Protein AF-A0A932HRA5-F1 (afdb_monomer_lite)

Secondary structure (DSSP, 8-state):
-HHHHHHTTTSEEE-SSSEEEESSTTTSS-EEEEEE-SSSS-EEEEEE-SSHHHHHHHHHHHHHHHHHHHHT-

Radius of gyration: 12.02 Å; chains: 1; bounding box: 26×26×34 Å

Foldseek 3Di:
DVLVCVVQVPFDWDDDQFIKTDNPPPPSQWIWTWHQDPPDRDIDIFTGHPDPVVSVVVSVVVVVVVVCVVVVD

Sequence (73 aa):
MRHLMKDSERIQRELIDGVKIFPRQQDHRTSVLLNPDRTRPLFHINAESEDLGFAESLAGEYAEKLQQWINNE

Structure (mmCIF, N/CA/C/O backbone):
data_AF-A0A932HRA5-F1
#
_entry.id   AF-A0A932HRA5-F1
#
loop_
_atom_site.group_PDB
_atom_site.id
_atom_site.type_symbol
_atom_site.label_atom_id
_atom_site.label_alt_id
_atom_site.label_comp_id
_atom_site.label_asym_id
_atom_site.label_entity_id
_atom_site.label_seq_id
_atom_site.pdbx_PDB_ins_code
_atom_site.Cartn_x
_atom_site.Cartn_y
_atom_site.Cartn_z
_atom_site.occupancy
_atom_site.B_iso_or_equiv
_atom_site.auth_seq_id
_atom_site.auth_comp_id
_atom_site.auth_asym_id
_atom_site.auth_atom_id
_atom_site.pdbx_PDB_model_num
ATOM 1 N N . MET A 1 1 ? -5.815 4.030 7.975 1.00 83.81 1 MET A N 1
ATOM 2 C CA . MET A 1 1 ? -6.151 4.746 6.713 1.00 83.81 1 MET A CA 1
ATOM 3 C C . MET A 1 1 ? -5.978 6.265 6.779 1.00 83.81 1 MET A C 1
ATOM 5 O O . MET A 1 1 ? -5.399 6.815 5.854 1.00 83.81 1 MET A O 1
ATOM 9 N N . ARG A 1 2 ? -6.415 6.970 7.837 1.00 88.62 2 ARG A N 1
ATOM 10 C CA . ARG A 1 2 ? -6.265 8.441 7.952 1.00 88.62 2 ARG A CA 1
ATOM 11 C C . ARG A 1 2 ? -4.826 8.947 7.751 1.00 88.62 2 ARG A C 1
ATOM 13 O O . ARG A 1 2 ? -4.626 9.896 7.001 1.00 88.62 2 ARG A O 1
ATOM 20 N N . HIS A 1 3 ? -3.842 8.291 8.370 1.00 88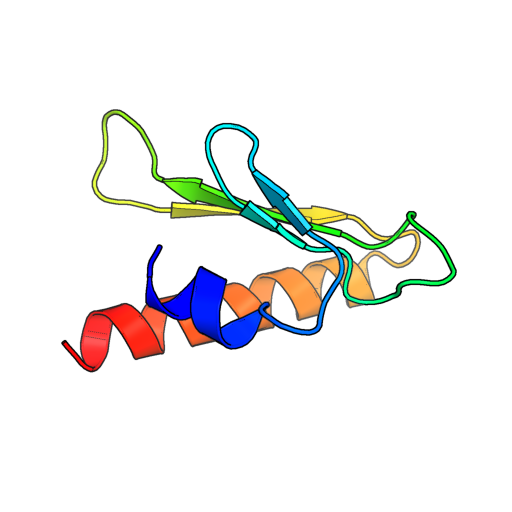.50 3 HIS A N 1
ATOM 21 C CA . HIS A 1 3 ? -2.424 8.648 8.229 1.00 88.50 3 HIS A CA 1
ATOM 22 C C . HIS A 1 3 ? -1.935 8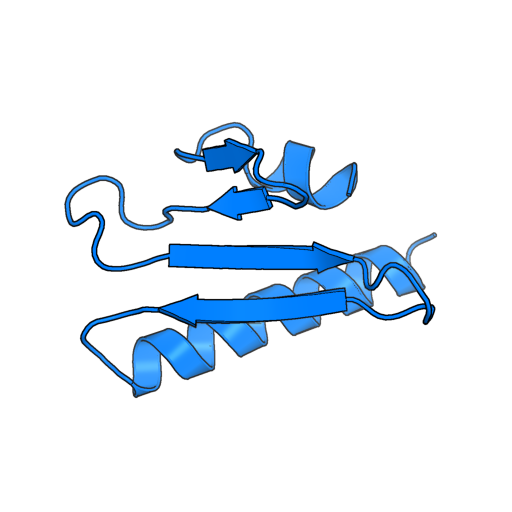.530 6.782 1.00 88.50 3 HIS A C 1
ATOM 24 O O . HIS A 1 3 ? -1.366 9.479 6.256 1.00 88.50 3 HIS A O 1
ATOM 30 N N . LEU A 1 4 ? -2.275 7.433 6.102 1.00 87.94 4 LEU A N 1
ATOM 31 C CA . LEU A 1 4 ? -1.942 7.216 4.695 1.00 87.94 4 LEU A CA 1
ATOM 32 C C . LEU A 1 4 ? -2.550 8.273 3.762 1.00 87.94 4 LEU A C 1
ATOM 34 O O . LEU A 1 4 ? -1.896 8.743 2.836 1.00 87.94 4 LEU A O 1
ATOM 38 N N . MET A 1 5 ? -3.798 8.681 4.008 1.00 88.56 5 MET A N 1
ATOM 39 C CA . MET A 1 5 ? -4.439 9.748 3.230 1.00 88.56 5 MET A CA 1
ATOM 40 C C . MET A 1 5 ? -3.776 11.113 3.447 1.00 88.56 5 MET A C 1
ATOM 42 O O . MET A 1 5 ? -3.777 11.939 2.538 1.00 88.56 5 MET A O 1
ATOM 46 N N . LYS A 1 6 ? -3.213 11.362 4.630 1.00 89.50 6 LYS A N 1
ATOM 47 C CA . LYS A 1 6 ? -2.456 12.585 4.907 1.00 89.50 6 LYS A CA 1
ATOM 48 C C . LYS A 1 6 ? -1.066 12.541 4.263 1.00 89.50 6 LYS A C 1
ATOM 50 O O . LYS A 1 6 ? -0.666 13.509 3.631 1.00 89.50 6 LYS A O 1
ATOM 55 N N . ASP A 1 7 ? -0.368 11.410 4.370 1.00 88.12 7 ASP A N 1
ATOM 56 C CA . ASP A 1 7 ? 0.966 11.197 3.780 1.00 88.12 7 ASP A CA 1
ATOM 57 C C . ASP A 1 7 ? 0.942 11.322 2.247 1.00 88.12 7 ASP A C 1
ATOM 59 O O . ASP A 1 7 ? 1.823 11.920 1.637 1.00 88.12 7 ASP A O 1
ATOM 63 N N . SER A 1 8 ? -0.127 10.824 1.619 1.00 85.88 8 SER A N 1
ATOM 64 C CA . SER A 1 8 ? -0.297 10.808 0.160 1.00 85.88 8 SER A CA 1
ATOM 65 C C . SER A 1 8 ? -1.034 12.020 -0.422 1.00 85.88 8 SER A C 1
ATOM 67 O O . SER A 1 8 ? -1.408 11.987 -1.590 1.00 85.88 8 SER A O 1
ATOM 69 N N . GLU A 1 9 ? -1.283 13.089 0.341 1.00 87.62 9 GLU A N 1
ATOM 70 C CA . GLU A 1 9 ? -2.142 14.208 -0.097 1.00 87.62 9 GLU A CA 1
ATOM 71 C C . GLU A 1 9 ? -1.655 14.901 -1.383 1.00 87.62 9 GLU A C 1
ATOM 73 O O . GLU A 1 9 ? -2.462 15.380 -2.176 1.00 87.62 9 GLU A O 1
ATOM 78 N N . ARG A 1 10 ? -0.338 14.922 -1.615 1.00 86.81 10 ARG A N 1
ATOM 79 C CA . ARG A 1 10 ? 0.294 15.559 -2.786 1.00 86.81 10 ARG A CA 1
ATOM 80 C C . ARG A 1 10 ? 0.721 14.570 -3.871 1.00 86.81 10 ARG A C 1
ATOM 82 O O . ARG A 1 10 ? 1.417 14.950 -4.811 1.00 86.81 10 ARG A O 1
ATOM 89 N N . ILE A 1 11 ? 0.344 13.304 -3.727 1.00 87.88 11 ILE A N 1
ATOM 90 C CA . ILE A 1 11 ? 0.711 12.225 -4.642 1.00 87.88 11 ILE A CA 1
ATOM 91 C C . ILE A 1 11 ? -0.555 11.760 -5.362 1.00 87.88 11 ILE A C 1
ATOM 93 O O . ILE A 1 11 ? -1.637 11.725 -4.774 1.00 87.88 11 ILE A O 1
ATOM 97 N N . GLN A 1 12 ? -0.433 11.400 -6.643 1.00 88.75 12 GLN A N 1
ATOM 98 C CA . GLN A 1 12 ? -1.546 10.788 -7.362 1.00 88.75 12 GLN A CA 1
ATOM 99 C C . GLN A 1 12 ? -1.963 9.499 -6.640 1.00 88.75 12 GLN A C 1
ATOM 101 O O . GLN A 1 12 ? -1.124 8.652 -6.320 1.00 88.75 12 GLN A O 1
ATOM 106 N N . ARG A 1 13 ? -3.267 9.361 -6.384 1.00 90.81 13 ARG A N 1
ATOM 107 C CA . ARG A 1 13 ? -3.832 8.208 -5.687 1.00 90.81 13 ARG A CA 1
ATOM 108 C C . ARG A 1 13 ? -5.201 7.818 -6.217 1.00 90.81 13 ARG A C 1
ATOM 110 O O . ARG A 1 13 ? -5.967 8.670 -6.659 1.00 90.81 13 ARG A O 1
ATOM 117 N N . GLU A 1 14 ? -5.518 6.545 -6.065 1.00 92.69 14 GLU A N 1
ATOM 118 C CA . GLU A 1 14 ? -6.829 5.964 -6.334 1.00 92.69 14 GLU A CA 1
ATOM 119 C C . GLU A 1 14 ? -7.379 5.328 -5.055 1.00 92.69 14 GLU A C 1
ATOM 121 O O . GLU A 1 14 ? -6.645 4.713 -4.278 1.00 92.69 14 GLU A O 1
ATOM 126 N N . LEU A 1 15 ? -8.681 5.486 -4.821 1.00 90.56 15 LEU A N 1
ATOM 127 C CA . LEU A 1 15 ? -9.377 4.934 -3.659 1.00 90.56 15 LEU A CA 1
ATOM 128 C C . LEU A 1 15 ? -10.189 3.711 -4.105 1.00 90.56 15 LEU A C 1
ATOM 130 O O . LEU A 1 15 ? -11.322 3.853 -4.557 1.00 90.56 15 LEU A O 1
ATOM 134 N N . ILE A 1 16 ? -9.586 2.524 -4.014 1.00 86.69 1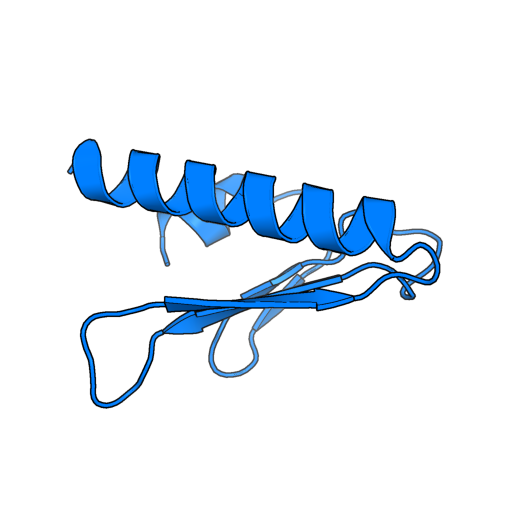6 ILE A N 1
ATOM 135 C CA . ILE A 1 16 ? -10.131 1.254 -4.527 1.00 86.69 16 ILE A CA 1
ATOM 136 C C . ILE A 1 16 ? -10.155 0.185 -3.424 1.00 86.69 16 ILE A C 1
ATOM 138 O O . ILE A 1 16 ? -9.227 -0.607 -3.300 1.00 86.69 16 ILE A O 1
ATOM 142 N N . ASP A 1 17 ? -11.175 0.209 -2.555 1.00 83.44 17 ASP A N 1
ATOM 143 C CA . ASP A 1 17 ? -11.257 -0.640 -1.340 1.00 83.44 17 ASP A CA 1
ATOM 144 C C . ASP A 1 17 ? -9.991 -0.567 -0.443 1.00 83.44 17 ASP A C 1
ATOM 146 O O . ASP A 1 17 ? -9.692 -1.440 0.373 1.00 83.44 17 ASP A O 1
ATOM 150 N N . GLY A 1 18 ? -9.248 0.528 -0.591 1.00 90.25 18 GLY A N 1
ATOM 151 C CA . GLY A 1 18 ? -7.899 0.762 -0.103 1.00 90.25 18 GLY A CA 1
ATOM 152 C C . GLY A 1 18 ? -7.380 2.077 -0.681 1.00 90.25 18 GLY A C 1
ATOM 153 O O . GLY A 1 18 ? -8.156 2.894 -1.181 1.00 90.25 18 GLY A O 1
ATOM 154 N N . VAL A 1 19 ? -6.073 2.301 -0.621 1.00 93.50 19 VAL A N 1
ATOM 155 C CA . VAL A 1 19 ? -5.431 3.467 -1.241 1.00 93.50 19 VAL A CA 1
ATOM 156 C C . VAL A 1 19 ? -4.293 2.962 -2.115 1.00 93.50 19 VAL A C 1
ATOM 158 O O . VAL A 1 19 ? -3.325 2.403 -1.598 1.00 93.50 19 VAL A O 1
ATOM 161 N N . LYS A 1 20 ? -4.420 3.155 -3.430 1.00 94.38 20 LYS A N 1
ATOM 162 C CA . LYS A 1 20 ? -3.343 2.940 -4.399 1.00 94.38 20 LYS A CA 1
ATOM 163 C C . LYS A 1 20 ? -2.624 4.264 -4.627 1.00 94.38 20 LYS A C 1
ATOM 165 O O . LYS A 1 20 ? -3.272 5.260 -4.926 1.00 94.38 20 LYS A O 1
ATOM 170 N N . ILE A 1 21 ? -1.312 4.295 -4.452 1.00 93.38 21 ILE A N 1
ATOM 171 C CA . ILE A 1 21 ? -0.469 5.489 -4.551 1.00 93.38 21 ILE A CA 1
ATOM 172 C C . ILE A 1 21 ? 0.481 5.313 -5.727 1.00 93.38 21 ILE A C 1
ATOM 174 O O . ILE A 1 21 ? 1.061 4.243 -5.890 1.00 93.38 21 ILE A O 1
ATOM 178 N N . PHE A 1 22 ? 0.680 6.374 -6.505 1.00 92.50 22 PHE A N 1
ATOM 179 C CA . PHE A 1 22 ? 1.620 6.414 -7.623 1.00 92.50 22 PHE A CA 1
ATOM 180 C C . PHE A 1 22 ? 2.763 7.382 -7.289 1.00 92.50 22 PHE A C 1
ATOM 182 O O . PHE A 1 22 ? 2.687 8.569 -7.620 1.00 92.50 22 PHE A O 1
ATOM 189 N N . PRO A 1 23 ? 3.824 6.917 -6.599 1.00 84.56 23 PRO A N 1
ATOM 190 C CA . PRO A 1 23 ? 4.908 7.788 -6.139 1.00 84.56 23 PRO A CA 1
ATOM 191 C C . PRO A 1 23 ? 5.707 8.400 -7.298 1.00 84.56 23 PRO A C 1
ATOM 193 O O . PRO A 1 23 ? 6.269 9.484 -7.155 1.00 84.56 23 PRO A O 1
ATOM 196 N N . ARG A 1 24 ? 5.723 7.746 -8.466 1.00 82.94 24 ARG A N 1
ATOM 197 C CA . ARG A 1 24 ? 6.307 8.274 -9.704 1.00 82.94 24 ARG A CA 1
ATOM 198 C C . ARG A 1 24 ? 5.192 8.687 -10.662 1.00 82.94 24 ARG A C 1
ATOM 200 O O . ARG A 1 24 ? 4.711 7.879 -11.450 1.00 82.94 24 ARG A O 1
ATOM 207 N N . GLN A 1 25 ? 4.800 9.960 -10.601 1.00 67.44 25 GLN A N 1
ATOM 208 C CA . GLN A 1 25 ? 3.678 10.508 -11.383 1.00 67.44 25 GLN A CA 1
ATOM 209 C C . GLN A 1 25 ? 3.851 10.385 -12.909 1.00 67.44 25 GLN A C 1
ATOM 211 O O . GLN A 1 25 ? 2.866 10.430 -13.634 1.00 67.44 25 GLN A O 1
ATOM 216 N N . GLN A 1 26 ? 5.086 10.248 -13.400 1.00 67.12 26 GLN A N 1
ATOM 217 C CA . GLN A 1 26 ? 5.381 10.255 -14.837 1.00 67.12 26 GLN A CA 1
ATOM 218 C C . GLN A 1 26 ? 5.244 8.891 -15.519 1.00 67.12 26 GLN A C 1
ATOM 220 O O . GLN A 1 26 ? 5.112 8.865 -16.737 1.00 67.12 26 GLN A O 1
ATOM 225 N N . ASP A 1 27 ? 5.286 7.782 -14.772 1.00 67.88 27 ASP A N 1
ATOM 226 C CA . ASP A 1 27 ? 5.494 6.464 -15.388 1.00 67.88 27 ASP A CA 1
ATOM 227 C C . ASP A 1 27 ? 4.299 5.514 -15.235 1.00 67.88 27 ASP A C 1
ATOM 229 O O . ASP A 1 27 ? 4.219 4.539 -15.970 1.00 67.88 27 ASP A O 1
ATOM 233 N N . HIS A 1 28 ? 3.383 5.754 -14.279 1.00 70.38 28 HIS A N 1
ATOM 234 C CA . HIS A 1 28 ? 2.242 4.884 -13.880 1.00 70.38 28 HIS A CA 1
ATOM 235 C C . HIS A 1 28 ? 2.558 3.391 -13.636 1.00 70.38 28 HIS A C 1
ATOM 237 O O . HIS A 1 28 ? 1.701 2.652 -13.165 1.00 70.38 28 HIS A O 1
ATOM 243 N N . ARG A 1 29 ? 3.792 2.954 -13.885 1.00 85.31 29 ARG A N 1
ATOM 244 C CA . ARG A 1 29 ? 4.330 1.600 -13.726 1.00 85.31 29 ARG A CA 1
ATOM 245 C C . ARG A 1 29 ? 4.764 1.305 -12.301 1.00 85.31 29 ARG A C 1
ATOM 247 O O . ARG A 1 29 ? 4.938 0.148 -11.945 1.00 85.31 29 ARG A O 1
ATOM 254 N N . THR A 1 30 ? 4.945 2.351 -11.497 1.00 92.88 30 THR A N 1
ATOM 255 C CA . THR A 1 30 ? 5.267 2.236 -10.080 1.00 92.88 30 THR A CA 1
ATOM 256 C C . THR A 1 30 ? 4.053 2.595 -9.244 1.00 92.88 30 THR A C 1
ATOM 258 O O . THR A 1 30 ? 3.563 3.726 -9.314 1.00 92.88 30 THR A O 1
ATOM 261 N N . SER A 1 31 ? 3.604 1.667 -8.405 1.00 94.69 31 SER A N 1
ATOM 262 C CA . SER A 1 31 ? 2.486 1.912 -7.503 1.00 94.69 31 SER A CA 1
ATOM 263 C C . SER A 1 31 ? 2.584 1.123 -6.201 1.00 94.69 31 SER A C 1
ATOM 265 O O . SER A 1 31 ? 3.310 0.136 -6.116 1.00 94.69 31 SER A O 1
ATOM 267 N N . VAL A 1 32 ? 1.844 1.565 -5.184 1.00 95.44 32 VAL A N 1
ATOM 268 C CA . VAL A 1 32 ? 1.644 0.822 -3.934 1.00 95.44 32 VAL A CA 1
ATOM 269 C C . VAL A 1 32 ? 0.174 0.814 -3.588 1.00 95.44 32 VAL A C 1
ATOM 271 O O . VAL A 1 32 ? -0.416 1.878 -3.434 1.00 95.44 32 VAL A O 1
ATOM 274 N N . LEU A 1 33 ? -0.417 -0.364 -3.430 1.00 95.44 33 LEU A N 1
ATOM 275 C CA . LEU A 1 33 ? -1.761 -0.534 -2.899 1.00 95.44 33 LEU A CA 1
ATOM 276 C C . LEU A 1 33 ? -1.685 -0.955 -1.434 1.00 95.44 33 LEU A C 1
ATOM 278 O O . LEU A 1 33 ? -1.097 -1.986 -1.112 1.00 95.44 33 LEU A O 1
ATOM 282 N N . LEU A 1 34 ? -2.330 -0.172 -0.573 1.00 95.06 34 LEU A N 1
ATOM 283 C CA . LEU A 1 34 ? -2.556 -0.514 0.823 1.00 95.06 34 LEU A CA 1
ATOM 284 C C . LEU A 1 34 ? -4.045 -0.748 1.043 1.00 95.06 34 LEU A C 1
ATOM 286 O O . LEU A 1 34 ? -4.857 0.173 0.899 1.00 95.06 34 LEU A O 1
ATOM 290 N N . ASN A 1 35 ? -4.401 -1.968 1.426 1.00 93.94 35 ASN A N 1
ATOM 291 C CA . ASN A 1 35 ? -5.780 -2.365 1.676 1.00 93.94 35 ASN A CA 1
ATOM 292 C C . ASN A 1 35 ? -5.904 -3.080 3.031 1.00 93.94 35 ASN A C 1
ATOM 2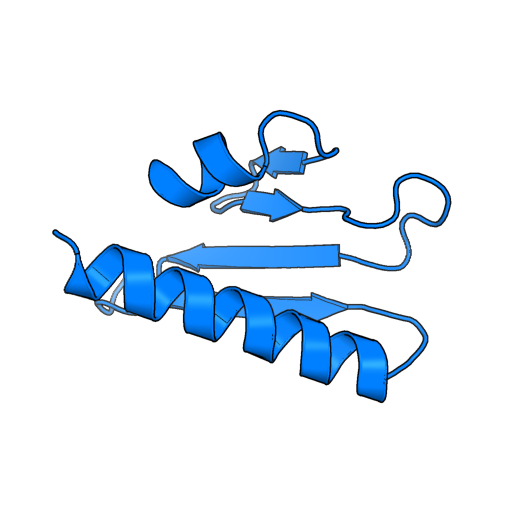94 O O . ASN A 1 35 ? -5.167 -4.032 3.298 1.00 93.94 35 ASN A O 1
ATOM 298 N N . PRO A 1 36 ? -6.824 -2.639 3.908 1.00 91.44 36 PRO A N 1
ATOM 299 C CA . PRO A 1 36 ? -7.121 -3.377 5.127 1.00 91.44 36 PRO A CA 1
ATOM 300 C C . PRO A 1 36 ? -7.770 -4.722 4.779 1.00 91.44 36 PRO A C 1
ATOM 302 O O . PRO A 1 36 ? -8.623 -4.807 3.893 1.00 91.44 36 PRO A O 1
ATOM 305 N N . ASP A 1 37 ? -7.385 -5.779 5.488 1.00 92.44 37 ASP A N 1
ATOM 306 C CA . ASP A 1 37 ? -8.070 -7.063 5.389 1.00 92.44 37 ASP A CA 1
ATOM 307 C C . ASP A 1 37 ? -9.472 -6.948 6.009 1.00 92.44 37 ASP A C 1
ATOM 309 O O . ASP A 1 37 ? -9.664 -6.358 7.071 1.00 92.44 37 ASP A O 1
ATOM 313 N N . ARG A 1 38 ? -10.485 -7.494 5.328 1.00 88.69 38 ARG A N 1
ATOM 314 C CA . ARG A 1 38 ? -11.892 -7.391 5.760 1.00 88.69 38 ARG A CA 1
ATOM 315 C C . ARG A 1 38 ? -12.224 -8.320 6.931 1.00 88.69 38 ARG A C 1
ATOM 317 O O . ARG A 1 38 ? -13.280 -8.179 7.537 1.00 88.69 38 ARG A O 1
ATOM 324 N N . THR A 1 39 ? -11.360 -9.294 7.205 1.00 93.88 39 THR A N 1
ATOM 325 C CA . THR A 1 39 ? -11.607 -10.401 8.142 1.00 93.88 39 THR A CA 1
ATOM 326 C C . THR A 1 39 ? -10.582 -10.479 9.265 1.00 93.88 39 THR A C 1
ATOM 328 O O . THR A 1 39 ? -10.863 -11.051 10.316 1.00 93.88 39 THR A O 1
ATOM 331 N N . ARG A 1 40 ? -9.390 -9.915 9.056 1.00 92.62 40 ARG A N 1
ATOM 332 C CA . ARG A 1 40 ? -8.263 -9.974 9.990 1.00 92.62 40 ARG A CA 1
ATOM 333 C C . ARG A 1 40 ? -7.759 -8.565 10.310 1.00 92.62 40 ARG A C 1
ATOM 335 O O . ARG A 1 40 ? -7.826 -7.695 9.447 1.00 92.62 40 ARG A O 1
ATOM 342 N N . PRO A 1 41 ? -7.197 -8.327 11.507 1.00 88.44 41 PRO A N 1
ATOM 343 C CA . PRO A 1 41 ? -6.624 -7.035 11.881 1.00 88.44 41 PRO A CA 1
ATOM 344 C C . PRO A 1 41 ? -5.226 -6.852 11.264 1.00 88.44 41 PRO A C 1
ATOM 346 O O . PRO A 1 41 ? -4.232 -6.725 11.972 1.00 88.44 41 PRO A O 1
ATOM 349 N N . LEU A 1 42 ? -5.135 -6.897 9.934 1.00 91.50 42 LEU A N 1
ATOM 350 C CA . LEU A 1 42 ? -3.889 -6.709 9.193 1.00 91.50 42 LEU A CA 1
ATOM 351 C C . LEU A 1 42 ? -4.111 -5.878 7.931 1.00 91.50 42 LEU A C 1
ATOM 353 O O . LEU A 1 42 ? -5.231 -5.749 7.434 1.00 91.50 42 LEU A O 1
ATOM 357 N N . PHE A 1 43 ? -3.019 -5.329 7.411 1.00 92.19 43 PHE A N 1
ATOM 358 C CA . PHE A 1 43 ? -2.990 -4.611 6.144 1.00 92.19 43 PHE A CA 1
ATOM 359 C C . PHE A 1 43 ? -2.221 -5.430 5.116 1.00 92.19 43 PHE A C 1
ATOM 361 O O . PHE A 1 43 ? -1.157 -5.970 5.414 1.00 92.19 43 PHE A O 1
ATOM 368 N N . HIS A 1 44 ? -2.754 -5.486 3.903 1.00 95.00 44 HIS A N 1
ATOM 369 C CA . HIS A 1 44 ? -2.036 -5.977 2.737 1.00 95.00 44 HIS A CA 1
ATOM 370 C C . HIS A 1 44 ? -1.332 -4.796 2.065 1.00 95.00 44 HIS A C 1
ATOM 372 O O . HIS A 1 44 ? -1.902 -3.706 1.956 1.00 95.00 44 HIS A O 1
ATOM 378 N N . ILE A 1 45 ? -0.090 -5.016 1.638 1.00 95.75 45 ILE A N 1
ATOM 379 C CA . ILE A 1 45 ? 0.725 -4.043 0.907 1.00 95.75 45 ILE A CA 1
ATOM 380 C C . ILE A 1 45 ? 1.176 -4.727 -0.375 1.00 95.75 45 ILE A C 1
ATOM 382 O O . ILE A 1 45 ? 1.846 -5.755 -0.321 1.00 95.75 45 ILE A O 1
ATOM 386 N N . ASN A 1 46 ? 0.812 -4.158 -1.517 1.00 96.12 46 ASN A N 1
ATOM 387 C CA . ASN A 1 46 ? 1.247 -4.639 -2.822 1.00 96.12 46 ASN A CA 1
ATOM 388 C C . ASN A 1 46 ? 2.000 -3.511 -3.518 1.00 96.12 46 ASN A C 1
ATOM 390 O O . ASN A 1 46 ? 1.405 -2.469 -3.788 1.00 96.12 46 ASN A O 1
ATOM 394 N N . ALA A 1 47 ? 3.290 -3.703 -3.782 1.00 96.19 47 ALA A N 1
ATOM 395 C CA . ALA A 1 47 ? 4.110 -2.756 -4.526 1.00 96.19 47 ALA A CA 1
ATOM 396 C C . ALA A 1 47 ? 4.390 -3.303 -5.928 1.00 96.19 47 ALA A C 1
ATOM 398 O O . ALA A 1 47 ? 4.755 -4.465 -6.093 1.00 96.19 47 ALA A O 1
ATOM 399 N N . GLU A 1 48 ? 4.220 -2.454 -6.933 1.00 94.50 48 GLU A N 1
ATOM 400 C CA . GLU A 1 48 ? 4.439 -2.765 -8.343 1.00 94.50 48 GLU A CA 1
ATOM 401 C C . GLU A 1 48 ? 5.489 -1.795 -8.890 1.00 94.50 48 GLU A C 1
ATOM 403 O O . GLU A 1 48 ? 5.449 -0.602 -8.579 1.00 94.50 48 GLU A O 1
ATOM 408 N N . SER A 1 49 ? 6.442 -2.298 -9.673 1.00 93.88 49 SER A N 1
ATOM 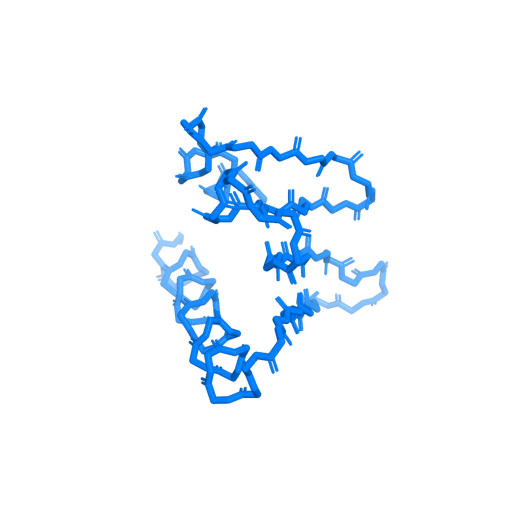409 C CA . SER A 1 49 ? 7.452 -1.518 -10.397 1.00 93.88 49 SER A CA 1
ATOM 410 C C . SER A 1 49 ? 8.093 -2.402 -11.473 1.00 93.88 49 SER A C 1
ATOM 412 O O . SER A 1 49 ? 8.082 -3.624 -11.345 1.00 93.88 49 SER A O 1
ATOM 414 N N . GLU A 1 50 ? 8.692 -1.809 -12.509 1.00 92.94 50 GLU A N 1
ATOM 415 C CA . GLU A 1 50 ? 9.515 -2.558 -13.480 1.00 92.94 50 GLU A CA 1
ATOM 416 C C . GLU A 1 50 ? 10.826 -3.072 -12.865 1.00 92.94 50 GLU A C 1
ATOM 418 O O . GLU A 1 50 ? 11.401 -4.050 -13.334 1.00 92.94 50 GLU A O 1
ATOM 423 N N . ASP A 1 51 ? 11.283 -2.417 -11.799 1.00 92.62 51 ASP A N 1
ATOM 424 C CA . ASP A 1 51 ? 12.440 -2.820 -11.005 1.00 92.62 51 ASP A CA 1
ATOM 425 C C . ASP A 1 51 ? 11.967 -3.533 -9.732 1.00 92.62 51 ASP A C 1
ATOM 427 O O . ASP A 1 51 ? 11.344 -2.915 -8.861 1.00 92.62 51 ASP A O 1
ATOM 431 N N . LEU A 1 52 ? 12.286 -4.827 -9.625 1.00 93.69 52 LEU A N 1
ATOM 432 C CA . LEU A 1 52 ? 11.950 -5.662 -8.473 1.00 93.69 52 LEU A CA 1
ATOM 433 C C . LEU A 1 52 ? 12.536 -5.108 -7.168 1.00 93.69 52 LEU A C 1
ATOM 435 O O . LEU A 1 52 ? 11.815 -5.018 -6.178 1.00 93.69 52 LEU A O 1
ATOM 439 N N . GLY A 1 53 ? 13.804 -4.690 -7.166 1.00 95.38 53 GLY A N 1
ATOM 440 C CA . GLY A 1 53 ? 14.449 -4.160 -5.964 1.00 95.38 53 GLY A CA 1
ATOM 441 C C . GLY A 1 53 ? 13.801 -2.853 -5.513 1.00 95.38 53 GLY A C 1
ATOM 442 O O . GLY A 1 53 ? 13.647 -2.598 -4.316 1.00 95.38 53 GLY A O 1
ATOM 443 N N . PHE A 1 54 ? 13.337 -2.043 -6.469 1.00 92.81 54 PHE A N 1
ATOM 444 C CA . PHE A 1 54 ? 12.545 -0.861 -6.149 1.00 92.81 54 PHE A CA 1
ATOM 445 C C . PHE A 1 54 ? 11.169 -1.223 -5.574 1.00 92.81 54 PHE A C 1
ATOM 447 O O . PHE A 1 54 ? 10.752 -0.603 -4.599 1.00 92.81 54 PHE A O 1
ATOM 454 N N . ALA A 1 55 ? 10.471 -2.218 -6.132 1.00 94.94 55 ALA A N 1
ATOM 455 C CA . ALA A 1 55 ? 9.187 -2.678 -5.599 1.00 94.94 55 ALA A CA 1
ATOM 456 C C . ALA A 1 55 ? 9.321 -3.224 -4.165 1.00 94.94 55 ALA A C 1
ATOM 458 O O . ALA A 1 55 ? 8.522 -2.870 -3.299 1.00 94.94 55 ALA A O 1
ATOM 459 N N . GLU A 1 56 ? 10.353 -4.024 -3.889 1.00 96.88 56 GLU A N 1
ATOM 460 C CA . GLU A 1 56 ? 10.637 -4.561 -2.551 1.00 96.88 56 GLU A CA 1
ATOM 461 C C . GLU A 1 56 ? 10.940 -3.449 -1.541 1.00 96.88 56 GLU A C 1
ATOM 463 O O . GLU A 1 56 ? 10.350 -3.413 -0.460 1.00 96.88 56 GLU A O 1
ATOM 468 N N . SER A 1 57 ? 11.808 -2.503 -1.913 1.00 95.75 57 SER A N 1
ATOM 469 C CA . SER A 1 57 ? 12.136 -1.338 -1.082 1.00 95.75 57 SER A CA 1
ATOM 470 C C . SER A 1 57 ? 10.893 -0.506 -0.766 1.00 95.75 57 SER A C 1
ATOM 472 O O . SER A 1 57 ? 10.643 -0.138 0.382 1.00 95.75 57 SER A O 1
ATOM 474 N N . LEU A 1 58 ? 10.053 -0.282 -1.776 1.00 94.62 58 LEU A N 1
ATOM 475 C CA . LEU A 1 58 ? 8.821 0.477 -1.648 1.00 94.62 58 LEU A CA 1
ATOM 476 C C . LEU A 1 58 ? 7.802 -0.231 -0.738 1.00 94.62 58 LEU A C 1
ATOM 478 O O . LEU A 1 58 ? 7.176 0.414 0.100 1.00 94.62 58 LEU A O 1
ATOM 482 N N . ALA A 1 59 ? 7.659 -1.554 -0.838 1.00 96.44 59 ALA A N 1
ATOM 483 C CA . ALA A 1 59 ? 6.837 -2.322 0.097 1.00 96.44 59 ALA A CA 1
ATOM 484 C C . ALA A 1 59 ? 7.357 -2.204 1.542 1.00 96.44 59 ALA A C 1
ATOM 486 O O . ALA A 1 59 ? 6.560 -2.007 2.462 1.00 96.44 59 ALA A O 1
ATOM 487 N N . GLY A 1 60 ? 8.680 -2.270 1.731 1.00 96.75 60 GLY A N 1
ATOM 488 C CA . GLY A 1 60 ? 9.337 -2.084 3.027 1.00 96.75 60 GLY A CA 1
ATOM 489 C C . GLY A 1 60 ? 9.068 -0.709 3.640 1.00 96.75 60 GLY A C 1
ATOM 490 O O . GLY A 1 60 ? 8.627 -0.627 4.785 1.00 96.75 60 GLY A O 1
ATOM 491 N N . GLU A 1 61 ? 9.225 0.364 2.861 1.00 95.38 61 GLU A N 1
ATOM 492 C CA . GLU A 1 61 ? 8.959 1.740 3.305 1.00 95.38 61 GLU A CA 1
ATOM 493 C C . GLU A 1 61 ? 7.528 1.890 3.845 1.00 95.38 61 GLU A C 1
ATOM 495 O O . GLU A 1 61 ? 7.300 2.429 4.931 1.00 95.38 61 GLU A O 1
ATOM 500 N N . TYR A 1 62 ? 6.537 1.388 3.104 1.00 94.88 62 TYR A N 1
ATOM 501 C CA . TYR A 1 62 ? 5.140 1.482 3.527 1.00 94.88 62 TYR A CA 1
ATOM 502 C C . TYR A 1 62 ? 4.806 0.558 4.704 1.00 94.88 62 TYR A C 1
ATOM 504 O O . TYR A 1 62 ? 3.940 0.906 5.513 1.00 94.88 62 TYR A O 1
ATO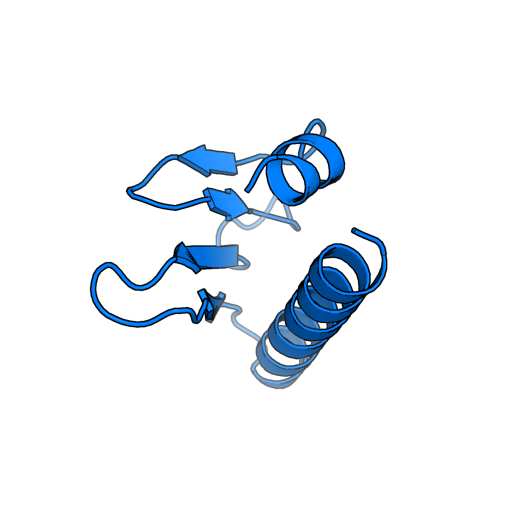M 512 N N . ALA A 1 63 ? 5.494 -0.578 4.847 1.00 95.19 63 ALA A N 1
ATOM 513 C CA . ALA A 1 63 ? 5.371 -1.435 6.023 1.00 95.19 63 ALA A CA 1
ATOM 514 C C . ALA A 1 63 ? 5.889 -0.730 7.285 1.00 95.19 63 ALA A C 1
ATOM 516 O O . ALA A 1 63 ? 5.209 -0.734 8.313 1.00 95.19 63 ALA A O 1
ATOM 517 N N . GLU A 1 64 ? 7.042 -0.063 7.202 1.00 95.50 64 GLU A N 1
ATOM 518 C CA . GLU A 1 64 ? 7.599 0.726 8.304 1.00 95.50 64 GLU A CA 1
ATOM 519 C C . GLU A 1 64 ? 6.684 1.894 8.684 1.00 95.50 64 GLU A C 1
ATOM 521 O O . GLU A 1 64 ? 6.384 2.082 9.865 1.00 95.50 64 GLU A O 1
ATOM 526 N N . LYS A 1 65 ? 6.167 2.638 7.697 1.00 92.94 65 LYS A N 1
ATOM 527 C CA . LYS A 1 65 ? 5.184 3.708 7.933 1.00 92.94 65 LYS A CA 1
ATOM 528 C C . LYS A 1 65 ? 3.943 3.190 8.657 1.00 92.94 65 LYS A C 1
ATOM 530 O O . LYS A 1 65 ? 3.494 3.809 9.620 1.00 92.94 65 LYS A O 1
ATOM 535 N N . LEU A 1 66 ? 3.402 2.046 8.234 1.00 92.00 66 LEU A N 1
ATOM 536 C CA . LEU A 1 66 ? 2.254 1.423 8.895 1.00 92.00 66 LEU A CA 1
ATOM 537 C C . LEU A 1 66 ? 2.560 1.055 10.347 1.00 92.00 66 LEU A C 1
ATOM 539 O O . LEU A 1 66 ? 1.756 1.369 11.220 1.00 92.00 66 LEU A O 1
ATOM 543 N N . GLN A 1 67 ? 3.714 0.441 10.615 1.00 91.69 67 GLN A N 1
ATOM 544 C CA . GLN A 1 67 ? 4.141 0.116 11.978 1.00 91.69 67 GLN A CA 1
ATOM 545 C C . GLN A 1 67 ? 4.258 1.373 12.845 1.00 91.69 67 GLN A C 1
ATOM 547 O O . GLN A 1 67 ? 3.763 1.395 13.967 1.00 91.69 67 GLN A O 1
ATOM 552 N N . GLN A 1 68 ? 4.845 2.449 12.317 1.00 92.38 68 GLN A N 1
ATOM 553 C CA . GLN A 1 68 ? 4.936 3.724 13.029 1.00 92.38 68 GLN A CA 1
ATOM 554 C C . GLN A 1 68 ? 3.559 4.321 13.326 1.00 92.38 68 GLN A C 1
ATOM 556 O O . GLN A 1 68 ? 3.347 4.841 14.415 1.00 92.38 68 GLN A O 1
ATOM 561 N N . TRP A 1 69 ? 2.616 4.256 12.384 1.00 91.31 69 TRP A N 1
ATOM 562 C CA . TRP A 1 69 ? 1.261 4.766 12.607 1.00 91.31 69 TRP A CA 1
ATOM 563 C C . TRP A 1 69 ? 0.476 3.929 13.614 1.00 91.31 69 TRP A C 1
ATOM 565 O O . TRP A 1 69 ? -0.283 4.505 14.377 1.00 91.31 69 TRP A O 1
ATOM 575 N N . ILE A 1 70 ? 0.667 2.607 13.629 1.00 87.12 70 ILE A N 1
ATOM 576 C CA . ILE A 1 70 ? 0.020 1.706 14.592 1.00 87.12 70 ILE A CA 1
ATOM 577 C C . ILE A 1 70 ? 0.603 1.894 16.000 1.00 87.12 70 ILE A C 1
ATOM 579 O O . ILE A 1 70 ? -0.145 1.879 16.968 1.00 87.12 70 ILE A O 1
ATOM 583 N N . ASN A 1 71 ? 1.921 2.077 16.119 1.00 86.69 71 ASN A N 1
ATOM 584 C CA . ASN A 1 71 ? 2.605 2.175 17.414 1.00 86.69 71 ASN A CA 1
ATOM 585 C C . ASN A 1 71 ? 2.544 3.576 18.048 1.00 86.69 71 ASN A C 1
ATOM 587 O O . ASN A 1 71 ? 2.800 3.703 19.242 1.00 86.69 71 ASN A O 1
ATOM 591 N N . ASN A 1 72 ? 2.266 4.621 17.258 1.00 77.44 72 ASN A N 1
ATOM 592 C CA . ASN A 1 72 ? 2.145 6.008 17.728 1.00 77.44 72 ASN A CA 1
ATOM 593 C C . ASN A 1 72 ? 0.681 6.451 17.959 1.00 77.44 72 ASN A C 1
ATOM 595 O O . ASN A 1 72 ? 0.436 7.652 18.111 1.00 77.44 72 ASN A O 1
ATOM 599 N N . GLU A 1 73 ? -0.276 5.517 17.955 1.00 55.25 73 GLU A N 1
ATOM 600 C CA . GLU A 1 73 ? -1.649 5.696 18.472 1.00 55.25 73 GLU A CA 1
ATOM 601 C C . GLU A 1 73 ? -1.767 5.135 19.898 1.00 55.25 73 GLU A C 1
ATOM 603 O O . GLU A 1 73 ? -2.527 5.745 20.687 1.00 55.25 73 GLU A O 1
#

pLDDT: mean 89.68, std 7.71, range [55.25, 96.88]